Protein AF-A0A3P7LYN4-F1 (afdb_monomer)

Sequence (74 aa):
MMCLDGKCVCRESCPKSNLDHEVCGTDGRLYPSVCELRRQACLQKTTIKIDSSGFVCRKSPLARNRTIEFQSGQ

pLDDT: mean 75.86, std 14.21, range [44.31, 91.5]

Organism: Dibothriocephalus latus (NCBI:txid60516)

Secondary structure (DSSP, 8-state):
-EEETTEEE--S-----TT---EEBTTS-EESSHHHHHHHHHHTTS---B--SSSS----GGGS----------

Foldseek 3Di:
DDQDPNDDDADPDDPPDPPAPWFAWPVLDIDRHPNRQSSVCVVVVHDIDGDPVPPRHDPDCVVPDDDDDDDDDD

Radius of gyration: 17.14 Å; Cα contacts (8 Å, |Δi|>4): 81; chains: 1; bounding box: 60×28×23 Å

Structure (mmCIF, N/CA/C/O backbone):
data_AF-A0A3P7LYN4-F1
#
_entry.id   AF-A0A3P7LYN4-F1
#
loop_
_atom_site.group_PDB
_atom_site.id
_atom_site.type_symbol
_atom_site.label_atom_id
_atom_site.label_alt_id
_atom_site.label_comp_id
_atom_site.label_asym_id
_atom_site.label_entity_id
_atom_site.label_seq_id
_atom_site.pdbx_PDB_ins_code
_atom_site.Cartn_x
_atom_site.Cartn_y
_atom_site.Cartn_z
_atom_site.occupancy
_atom_site.B_iso_or_equiv
_atom_site.auth_seq_id
_atom_site.auth_comp_id
_atom_site.auth_asym_id
_atom_site.auth_atom_id
_atom_site.pdbx_PDB_model_num
ATOM 1 N N . MET A 1 1 ? -11.384 -4.517 -4.750 1.00 62.81 1 MET A N 1
ATOM 2 C CA . MET A 1 1 ? -12.458 -5.397 -4.256 1.00 62.81 1 MET A CA 1
ATOM 3 C C . MET A 1 1 ? -12.859 -6.314 -5.381 1.00 62.81 1 MET A C 1
ATOM 5 O O . MET A 1 1 ? -12.865 -5.867 -6.522 1.00 62.81 1 MET A O 1
ATOM 9 N N . MET A 1 2 ? -13.129 -7.571 -5.066 1.00 71.88 2 MET A N 1
ATOM 10 C CA . MET A 1 2 ? -13.813 -8.487 -5.971 1.00 71.88 2 MET A CA 1
ATOM 11 C C . MET A 1 2 ? -15.131 -8.854 -5.300 1.00 71.88 2 MET A C 1
ATOM 13 O O . MET A 1 2 ? -15.155 -9.095 -4.095 1.00 71.88 2 MET A O 1
ATOM 17 N N . CYS A 1 3 ? -16.221 -8.818 -6.055 1.00 77.44 3 CYS A N 1
ATOM 18 C CA . CYS A 1 3 ? -17.513 -9.278 -5.570 1.00 77.44 3 CYS A CA 1
ATOM 19 C C . CYS A 1 3 ? -17.643 -10.742 -5.975 1.00 77.44 3 CYS A C 1
ATOM 21 O O . CYS A 1 3 ? -17.735 -11.041 -7.163 1.00 77.44 3 CYS A O 1
ATOM 23 N N . LEU A 1 4 ? -17.594 -11.637 -4.996 1.00 76.31 4 LEU A N 1
ATOM 24 C CA . LEU A 1 4 ? -17.850 -13.063 -5.174 1.00 76.31 4 LEU A CA 1
ATOM 25 C C . LEU A 1 4 ? -19.107 -13.380 -4.377 1.00 76.31 4 LEU A C 1
ATOM 27 O O . LEU A 1 4 ? -19.154 -13.094 -3.182 1.00 76.31 4 LEU A O 1
ATOM 31 N N . ASP A 1 5 ? -20.128 -13.897 -5.059 1.00 80.69 5 ASP A N 1
ATOM 32 C CA . ASP A 1 5 ? -21.408 -14.279 -4.448 1.00 80.69 5 ASP A CA 1
ATOM 33 C C . ASP A 1 5 ? -22.061 -13.143 -3.627 1.00 80.69 5 ASP A C 1
A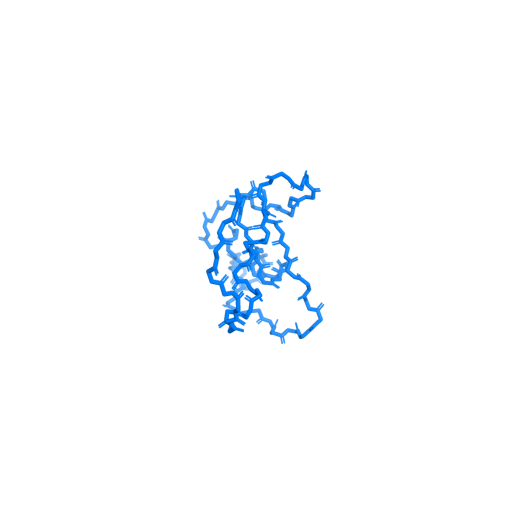TOM 35 O O . ASP A 1 5 ? -22.416 -13.287 -2.463 1.00 80.69 5 ASP A O 1
ATOM 39 N N . GLY A 1 6 ? -22.106 -11.927 -4.188 1.00 80.06 6 GLY A N 1
ATOM 40 C CA . GLY A 1 6 ? -22.671 -10.754 -3.501 1.00 80.06 6 GLY A CA 1
ATOM 41 C C . GLY A 1 6 ? -21.846 -10.225 -2.316 1.00 80.06 6 GLY A C 1
ATOM 42 O O . GLY A 1 6 ? -22.206 -9.206 -1.727 1.00 80.06 6 GLY A O 1
ATOM 43 N N . LY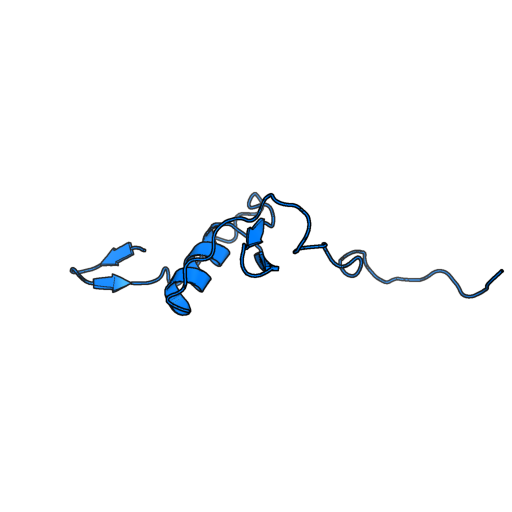S A 1 7 ? -20.709 -10.853 -1.987 1.00 78.06 7 LYS A N 1
ATOM 44 C CA . LYS A 1 7 ? -19.805 -10.422 -0.919 1.00 78.06 7 LYS A CA 1
ATOM 45 C C . LYS A 1 7 ? -18.591 -9.702 -1.496 1.00 78.06 7 LYS A C 1
ATOM 47 O O . LYS A 1 7 ? -17.826 -10.255 -2.288 1.00 78.06 7 LYS A O 1
ATOM 52 N N . CYS A 1 8 ? -18.378 -8.461 -1.062 1.00 79.88 8 CYS A N 1
ATOM 53 C CA . CYS A 1 8 ? -17.145 -7.729 -1.342 1.00 79.88 8 CYS A CA 1
ATOM 54 C C . CYS A 1 8 ? -16.001 -8.364 -0.552 1.00 79.88 8 CYS A C 1
ATOM 56 O O . CYS A 1 8 ? -15.876 -8.154 0.656 1.00 79.88 8 CYS A O 1
ATOM 58 N N . VAL A 1 9 ? -15.162 -9.132 -1.237 1.00 85.69 9 VAL A N 1
ATOM 59 C CA . VAL A 1 9 ? -13.978 -9.748 -0.649 1.00 85.69 9 VAL A CA 1
ATOM 60 C C . VAL A 1 9 ? -12.712 -9.046 -1.119 1.00 85.69 9 VAL A C 1
ATOM 62 O O . VAL A 1 9 ? -12.608 -8.483 -2.222 1.00 85.69 9 VAL A O 1
ATOM 65 N N . CYS A 1 10 ? -11.728 -9.044 -0.229 1.00 88.81 10 CYS A N 1
ATOM 66 C CA . CYS A 1 10 ? -10.389 -8.608 -0.565 1.00 88.81 10 CYS A CA 1
ATOM 67 C C . CYS A 1 10 ? -9.737 -9.650 -1.462 1.00 88.81 10 CYS A C 1
ATOM 69 O O . CYS A 1 10 ? -9.980 -10.845 -1.327 1.00 88.81 10 CYS A O 1
ATOM 71 N N . ARG A 1 11 ? -8.906 -9.183 -2.395 1.00 83.38 11 ARG A N 1
ATOM 72 C CA . ARG A 1 11 ? -8.140 -10.085 -3.249 1.00 83.38 11 ARG A CA 1
ATOM 73 C C . ARG A 1 11 ? -7.243 -10.950 -2.363 1.00 83.38 11 ARG A C 1
ATOM 75 O O . ARG A 1 11 ? -6.461 -10.414 -1.581 1.00 83.38 11 ARG A O 1
ATOM 82 N N . GLU A 1 12 ? -7.345 -12.263 -2.510 1.00 82.25 12 GLU A N 1
ATOM 83 C CA . GLU A 1 12 ? -6.609 -13.203 -1.663 1.00 82.25 12 GLU A CA 1
ATOM 84 C C . GLU A 1 12 ? -5.111 -13.169 -1.956 1.00 82.25 12 GLU A C 1
ATOM 86 O O . GLU A 1 12 ? -4.302 -13.136 -1.027 1.00 82.25 12 GLU A O 1
ATOM 91 N N . SER A 1 13 ? -4.748 -13.072 -3.239 1.00 83.12 13 SER A N 1
ATOM 92 C CA . SER A 1 13 ? -3.359 -13.043 -3.684 1.00 83.12 13 SER A CA 1
ATOM 93 C C . SER A 1 13 ? -3.159 -12.168 -4.922 1.00 83.12 13 SER A C 1
ATOM 95 O O . SER A 1 13 ? -4.057 -12.024 -5.754 1.00 83.12 13 SER A O 1
ATOM 97 N N . CYS A 1 14 ? -1.980 -11.562 -5.036 1.00 85.19 14 CYS A N 1
ATOM 98 C CA . CYS A 1 14 ? -1.587 -10.730 -6.169 1.00 85.19 14 CYS A CA 1
ATOM 99 C C . CYS A 1 14 ? -0.601 -11.491 -7.061 1.00 85.19 14 CYS A C 1
ATOM 101 O O . CYS A 1 14 ? 0.329 -12.099 -6.527 1.00 85.19 14 CYS A O 1
ATOM 103 N N . PRO A 1 15 ? -0.770 -11.465 -8.397 1.00 81.94 15 PRO A N 1
ATOM 104 C CA . PRO A 1 15 ? 0.231 -12.030 -9.289 1.00 81.94 15 PRO A CA 1
ATOM 105 C C . PRO A 1 15 ? 1.555 -11.295 -9.069 1.00 81.94 15 PRO A C 1
ATOM 107 O O . PRO A 1 15 ? 1.589 -10.066 -9.035 1.00 81.94 15 PRO A O 1
ATOM 110 N N . LYS A 1 16 ? 2.641 -12.053 -8.887 1.00 71.56 16 LYS A N 1
ATOM 111 C CA . LYS A 1 16 ? 3.998 -11.502 -8.830 1.00 71.56 16 LYS A CA 1
ATOM 112 C C . LYS A 1 16 ? 4.462 -11.226 -10.255 1.00 71.56 16 LYS A C 1
ATOM 114 O O . LYS A 1 16 ? 5.221 -12.000 -10.832 1.00 71.56 16 LYS A O 1
ATOM 119 N N . SER A 1 17 ? 3.939 -10.170 -10.860 1.00 67.44 17 SER A N 1
ATOM 120 C CA . SER A 1 17 ? 4.417 -9.713 -12.157 1.00 67.44 17 SER A CA 1
ATOM 121 C C . SER A 1 17 ? 5.770 -9.033 -11.945 1.00 67.44 17 SER A C 1
ATOM 123 O O . SER A 1 17 ? 5.858 -8.054 -11.215 1.00 67.44 17 SER A O 1
ATOM 125 N N . ASN A 1 18 ? 6.823 -9.502 -12.622 1.00 60.28 18 ASN A N 1
ATOM 126 C CA . ASN A 1 18 ? 8.141 -8.838 -12.630 1.00 60.28 18 ASN A CA 1
ATOM 127 C C . ASN A 1 18 ? 8.106 -7.408 -13.222 1.00 60.28 18 ASN A C 1
ATOM 129 O O . ASN A 1 18 ? 9.123 -6.724 -13.245 1.00 60.28 18 ASN A O 1
ATOM 133 N N . LEU A 1 19 ? 6.949 -6.976 -13.730 1.00 61.38 19 LEU A N 1
ATOM 134 C CA . LEU A 1 19 ? 6.699 -5.657 -14.309 1.00 61.38 19 LEU A CA 1
ATOM 135 C C . LEU A 1 19 ? 6.060 -4.674 -13.322 1.00 61.38 19 LEU A C 1
ATOM 137 O O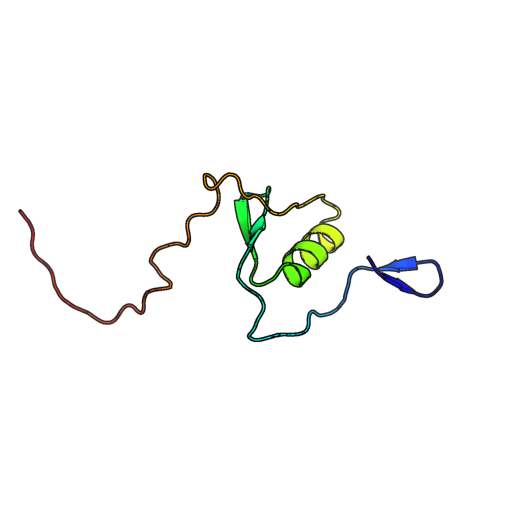 . LEU A 1 19 ? 5.958 -3.489 -13.635 1.00 61.38 19 LEU A O 1
ATOM 141 N N . ASP A 1 20 ? 5.593 -5.136 -12.160 1.00 67.25 20 ASP A N 1
ATOM 142 C CA . ASP A 1 20 ? 4.990 -4.235 -11.188 1.00 67.25 20 ASP A CA 1
ATOM 143 C C . ASP A 1 20 ? 6.088 -3.429 -10.487 1.00 67.25 20 ASP A C 1
ATOM 145 O O . ASP A 1 20 ? 6.911 -3.959 -9.741 1.00 67.25 20 ASP A O 1
ATOM 149 N N . HIS A 1 21 ? 6.098 -2.125 -10.755 1.00 74.31 21 HIS A N 1
ATOM 150 C CA . HIS A 1 21 ? 6.970 -1.187 -10.068 1.00 74.31 21 HIS A CA 1
ATOM 151 C C . HIS A 1 21 ? 6.449 -0.949 -8.646 1.00 74.31 21 HIS A C 1
ATOM 153 O O . HIS A 1 21 ? 5.241 -0.825 -8.422 1.00 74.31 21 HIS A O 1
ATOM 159 N N . GLU A 1 22 ? 7.367 -0.852 -7.688 1.00 85.56 22 GLU A N 1
ATOM 160 C CA . GLU A 1 22 ? 7.045 -0.480 -6.314 1.00 85.56 22 GLU A CA 1
ATOM 161 C C . GLU A 1 22 ? 6.325 0.877 -6.258 1.00 85.56 22 GLU A C 1
ATOM 163 O O . GLU A 1 22 ? 6.717 1.834 -6.927 1.00 85.56 22 GLU A O 1
ATOM 168 N N . VAL A 1 23 ? 5.287 0.970 -5.426 1.00 86.94 23 VAL A N 1
ATOM 169 C CA . VAL A 1 23 ? 4.464 2.175 -5.276 1.00 86.94 23 VAL A CA 1
ATOM 170 C C . VAL A 1 23 ? 4.454 2.666 -3.837 1.00 86.94 23 VAL A C 1
ATOM 172 O O . VAL A 1 23 ? 4.405 1.879 -2.894 1.00 86.94 23 VAL A O 1
ATOM 175 N N . CYS A 1 24 ? 4.469 3.982 -3.655 1.00 88.69 24 CYS A N 1
ATOM 176 C CA . CYS A 1 24 ? 4.245 4.594 -2.351 1.00 88.69 24 CYS A CA 1
ATOM 177 C C . CYS A 1 24 ? 2.746 4.703 -2.077 1.00 88.69 24 CYS A C 1
ATOM 179 O O . CYS A 1 24 ? 1.985 5.101 -2.957 1.00 88.69 24 CYS A O 1
ATOM 181 N N . GLY A 1 25 ? 2.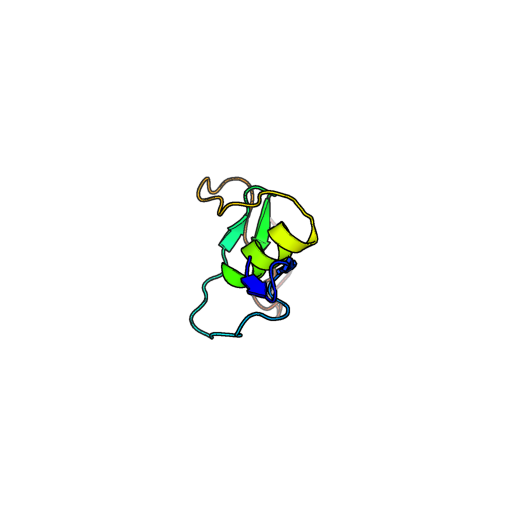312 4.357 -0.869 1.00 89.19 25 GLY A N 1
ATOM 182 C CA . GLY A 1 25 ? 0.959 4.614 -0.395 1.00 89.19 25 GLY A CA 1
ATOM 183 C C . GLY A 1 25 ? 0.839 5.958 0.327 1.00 89.19 25 GLY A C 1
ATOM 184 O O . GLY A 1 25 ? 1.791 6.417 0.946 1.00 89.19 25 GLY A O 1
ATOM 185 N N . THR A 1 26 ? -0.362 6.536 0.361 1.00 89.44 26 THR A N 1
ATOM 186 C CA . THR A 1 26 ? -0.711 7.727 1.175 1.00 89.44 26 THR A CA 1
ATOM 187 C C . THR A 1 26 ? -0.610 7.499 2.680 1.00 89.44 26 THR A C 1
ATOM 189 O O . THR A 1 26 ? -0.638 8.442 3.457 1.00 89.44 26 THR A O 1
ATOM 192 N N . ASP A 1 27 ? -0.480 6.239 3.081 1.00 86.88 27 ASP A N 1
ATOM 193 C CA . ASP A 1 27 ? -0.153 5.785 4.435 1.00 86.88 27 ASP A CA 1
ATOM 194 C C . ASP A 1 27 ? 1.367 5.851 4.728 1.00 86.88 27 ASP A C 1
ATOM 196 O O . ASP A 1 27 ? 1.819 5.514 5.816 1.00 86.88 27 ASP A O 1
ATOM 200 N N . GLY A 1 28 ? 2.188 6.280 3.761 1.00 85.75 28 GLY A N 1
ATOM 201 C CA . GLY A 1 28 ? 3.641 6.397 3.914 1.00 85.75 28 GLY A CA 1
ATOM 202 C C . GLY A 1 28 ? 4.406 5.079 3.807 1.00 85.75 28 GLY A C 1
ATOM 203 O O . GLY A 1 28 ? 5.617 5.041 4.013 1.00 85.75 28 GLY A O 1
ATOM 204 N N . ARG A 1 29 ? 3.719 3.985 3.469 1.00 86.38 29 ARG A N 1
ATOM 205 C CA . ARG A 1 29 ? 4.325 2.669 3.247 1.00 86.38 29 ARG A CA 1
ATOM 206 C C . ARG A 1 29 ? 4.608 2.422 1.775 1.00 86.38 29 ARG A C 1
ATOM 208 O O . ARG A 1 29 ? 3.817 2.784 0.905 1.00 86.38 29 ARG A O 1
ATOM 215 N N . LEU A 1 30 ? 5.717 1.740 1.512 1.00 85.69 30 LEU A N 1
ATOM 216 C CA . LEU A 1 30 ? 6.053 1.231 0.190 1.00 85.69 30 LEU A CA 1
ATOM 217 C C . LEU A 1 30 ? 5.386 -0.129 -0.022 1.00 85.69 30 LEU A C 1
ATOM 219 O O . LEU A 1 30 ? 5.487 -1.017 0.824 1.00 85.69 30 LEU A O 1
ATOM 223 N N . TYR A 1 31 ? 4.722 -0.288 -1.158 1.00 87.62 31 TYR A N 1
ATOM 224 C CA . TYR A 1 31 ? 4.077 -1.526 -1.564 1.00 87.62 31 TYR A CA 1
ATOM 225 C C . TYR A 1 31 ? 4.781 -2.077 -2.804 1.00 87.62 31 TYR A C 1
ATOM 227 O O . TYR A 1 31 ? 5.089 -1.309 -3.717 1.00 87.62 31 TYR A O 1
ATOM 235 N N . PRO A 1 32 ? 4.995 -3.400 -2.887 1.00 85.38 32 PRO A N 1
ATOM 236 C CA . PRO A 1 32 ? 5.681 -4.017 -4.022 1.00 85.38 32 PRO A CA 1
ATOM 237 C C . PRO A 1 32 ? 4.920 -3.846 -5.342 1.00 85.38 32 PRO A C 1
ATOM 239 O O . PRO A 1 32 ? 5.513 -3.923 -6.411 1.00 85.38 32 PRO A O 1
ATOM 242 N N . SER A 1 33 ? 3.604 -3.618 -5.287 1.00 88.00 33 SER A N 1
ATOM 243 C CA . SER A 1 33 ? 2.762 -3.415 -6.467 1.00 88.00 33 SER A CA 1
ATOM 244 C C . SER A 1 33 ? 1.479 -2.672 -6.100 1.00 88.00 33 SER A C 1
ATOM 246 O O . SER A 1 33 ? 1.010 -2.735 -4.958 1.00 88.00 33 SER A O 1
ATOM 248 N N . VAL A 1 34 ? 0.818 -2.074 -7.096 1.00 87.94 34 VAL A N 1
ATOM 249 C CA . VAL A 1 34 ? -0.525 -1.477 -6.936 1.00 87.94 34 VAL A CA 1
ATOM 250 C C . VAL A 1 34 ? -1.539 -2.508 -6.431 1.00 87.94 34 VAL A C 1
ATOM 252 O O . VAL A 1 34 ? 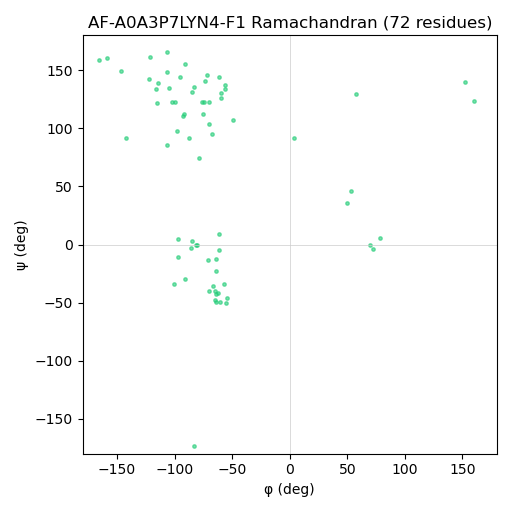-2.445 -2.183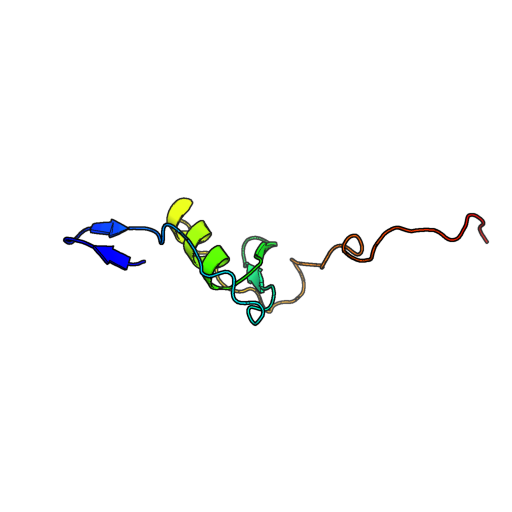 -5.660 1.00 87.94 34 VAL A O 1
ATOM 255 N N . CYS A 1 35 ? -1.388 -3.766 -6.849 1.00 89.50 35 CYS A N 1
ATOM 256 C CA . CYS A 1 35 ? -2.236 -4.854 -6.384 1.00 89.50 35 CYS A CA 1
ATOM 257 C C . CYS A 1 35 ? -2.137 -5.057 -4.865 1.00 89.50 35 CYS A C 1
ATOM 259 O O . CYS A 1 35 ? -3.164 -5.112 -4.187 1.00 89.50 35 CYS A O 1
ATOM 261 N N . GLU A 1 36 ? -0.914 -5.132 -4.338 1.00 90.06 36 GLU A N 1
ATOM 262 C CA . GLU A 1 36 ? -0.648 -5.321 -2.909 1.00 90.06 36 GLU A CA 1
ATOM 2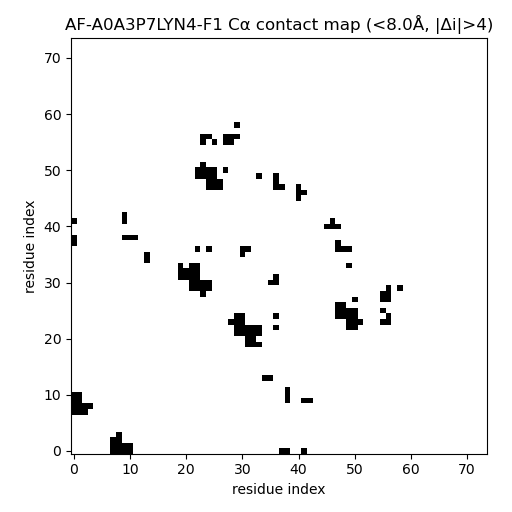63 C C . GLU A 1 36 ? -1.134 -4.124 -2.092 1.00 90.06 36 GLU A C 1
ATOM 265 O O . GLU A 1 36 ? -1.796 -4.316 -1.075 1.00 90.06 36 GLU A O 1
ATOM 270 N N . LEU A 1 37 ? -0.941 -2.898 -2.593 1.00 91.12 37 LEU A N 1
ATOM 271 C CA . LEU A 1 37 ? -1.510 -1.693 -1.984 1.00 91.12 37 LEU A CA 1
ATOM 272 C C . LEU A 1 37 ? -3.035 -1.803 -1.839 1.00 91.12 37 LEU A C 1
ATOM 274 O O . LEU A 1 37 ? -3.582 -1.611 -0.754 1.00 91.12 37 LEU A O 1
ATOM 278 N N . ARG A 1 38 ? -3.741 -2.172 -2.915 1.00 89.19 38 ARG A N 1
ATOM 279 C CA . ARG A 1 38 ? -5.209 -2.313 -2.904 1.00 89.19 38 ARG A CA 1
ATOM 280 C C . ARG A 1 38 ? -5.689 -3.457 -2.014 1.00 89.19 38 ARG A C 1
ATOM 282 O O . ARG A 1 38 ? -6.751 -3.352 -1.400 1.00 89.19 38 ARG A O 1
ATOM 289 N N . ARG A 1 39 ? -4.941 -4.559 -1.966 1.00 90.25 39 ARG A N 1
ATOM 290 C CA . ARG A 1 39 ? -5.225 -5.700 -1.091 1.00 90.25 39 ARG A CA 1
ATOM 291 C C . ARG A 1 39 ? -5.118 -5.285 0.370 1.00 90.25 39 ARG A C 1
ATOM 293 O O . ARG A 1 39 ? -6.063 -5.511 1.118 1.00 90.25 39 ARG A O 1
ATOM 300 N N . GLN A 1 40 ? -4.032 -4.616 0.743 1.00 91.25 40 GLN A N 1
ATOM 301 C CA . GLN A 1 40 ? -3.810 -4.130 2.102 1.00 91.25 40 GLN A CA 1
ATOM 302 C C . GLN A 1 40 ? -4.836 -3.077 2.515 1.00 91.25 40 GLN A C 1
ATOM 304 O O . GLN A 1 40 ? -5.392 -3.181 3.604 1.00 91.25 40 GLN A O 1
ATOM 309 N N . ALA A 1 41 ? -5.168 -2.135 1.628 1.00 91.50 41 ALA A N 1
ATOM 310 C CA . ALA A 1 41 ? -6.248 -1.172 1.847 1.00 91.50 41 ALA A CA 1
ATOM 311 C C . ALA A 1 41 ? -7.573 -1.879 2.183 1.00 91.50 41 ALA A C 1
ATOM 313 O O . ALA A 1 41 ? -8.241 -1.555 3.162 1.00 91.50 41 ALA A O 1
ATOM 314 N N . CYS A 1 42 ? -7.915 -2.915 1.412 1.00 90.75 42 CYS A N 1
ATOM 315 C CA . CYS A 1 42 ? -9.120 -3.701 1.645 1.00 90.75 42 CYS A CA 1
ATOM 316 C C . CYS A 1 42 ? -9.077 -4.472 2.975 1.00 90.75 42 CYS A C 1
ATOM 318 O O . CYS A 1 42 ? -10.036 -4.409 3.741 1.00 90.75 42 CYS A O 1
ATOM 320 N N . LEU A 1 43 ? -7.975 -5.175 3.265 1.00 89.81 43 LEU A N 1
ATOM 321 C CA . LEU A 1 43 ? -7.820 -5.980 4.483 1.00 89.81 43 LEU A CA 1
ATOM 322 C C . LEU A 1 43 ? -7.887 -5.121 5.748 1.00 89.81 43 LEU A C 1
ATOM 324 O O . LEU A 1 43 ? -8.551 -5.484 6.714 1.00 89.81 43 LEU A O 1
ATOM 328 N N . GLN A 1 44 ? -7.244 -3.957 5.713 1.00 90.12 44 GLN A N 1
ATOM 329 C CA . GLN A 1 44 ? -7.243 -2.991 6.807 1.00 90.12 44 GLN A CA 1
ATOM 330 C C . GLN A 1 44 ? -8.511 -2.120 6.839 1.00 90.12 44 GLN A C 1
ATOM 332 O O . GLN A 1 44 ? -8.638 -1.267 7.713 1.00 90.12 44 GLN A O 1
ATOM 337 N N . LYS A 1 45 ? -9.449 -2.309 5.896 1.00 88.56 45 LYS A N 1
ATOM 338 C CA . LYS A 1 45 ? -10.663 -1.490 5.728 1.00 88.56 45 LYS A CA 1
ATOM 339 C C . LYS A 1 45 ? -10.373 0.017 5.711 1.00 88.56 45 LYS A C 1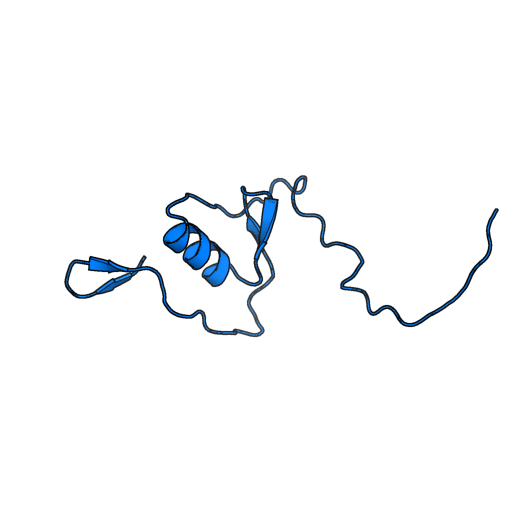
ATOM 341 O O . LYS A 1 45 ? -11.162 0.817 6.205 1.00 88.56 45 LYS A O 1
ATOM 346 N N . THR A 1 46 ? -9.242 0.401 5.126 1.00 90.12 46 THR A N 1
ATOM 347 C CA . THR A 1 46 ? -8.810 1.795 5.001 1.00 90.12 46 THR A CA 1
ATOM 348 C C . THR A 1 46 ? -8.625 2.172 3.535 1.00 90.12 46 THR A C 1
ATOM 350 O O . THR A 1 46 ? -8.506 1.321 2.653 1.00 90.12 46 THR A O 1
ATOM 353 N N . THR A 1 47 ? -8.608 3.471 3.254 1.00 89.38 47 THR A N 1
ATOM 354 C CA . THR A 1 47 ? -8.382 3.987 1.905 1.00 89.38 47 THR A CA 1
ATOM 355 C C . THR A 1 47 ? -6.920 4.378 1.752 1.00 89.38 47 THR A C 1
ATOM 357 O O . THR A 1 47 ? -6.522 5.479 2.117 1.00 89.38 47 THR A O 1
ATOM 360 N N . ILE A 1 48 ? -6.126 3.478 1.173 1.00 90.69 48 ILE A N 1
ATOM 361 C CA . ILE A 1 48 ? -4.740 3.759 0.787 1.00 90.69 48 ILE A CA 1
ATOM 362 C C . ILE A 1 48 ? -4.746 4.059 -0.705 1.00 90.69 48 ILE A C 1
ATOM 364 O O . ILE A 1 48 ? -5.212 3.247 -1.509 1.00 90.69 48 ILE A O 1
ATOM 368 N N . LYS A 1 49 ? -4.259 5.238 -1.076 1.00 90.31 49 LYS A N 1
ATOM 369 C CA . LYS A 1 49 ? -4.053 5.632 -2.472 1.00 90.31 49 LYS A CA 1
ATOM 370 C C . LYS A 1 49 ? -2.564 5.624 -2.773 1.00 90.31 49 LYS A C 1
ATOM 372 O O . LYS A 1 49 ? -1.754 5.553 -1.857 1.00 90.31 49 LYS A O 1
ATOM 377 N N . ILE A 1 50 ? -2.212 5.666 -4.051 1.00 88.94 50 ILE A N 1
ATOM 378 C CA . ILE A 1 50 ? -0.818 5.874 -4.439 1.00 88.94 50 ILE A CA 1
ATOM 379 C C . ILE A 1 50 ? -0.473 7.322 -4.094 1.00 88.94 50 ILE A C 1
ATOM 381 O O . ILE A 1 50 ? -1.164 8.235 -4.544 1.00 88.94 50 ILE A O 1
ATOM 385 N N . ASP A 1 51 ? 0.555 7.515 -3.278 1.00 87.38 51 ASP A N 1
ATOM 386 C CA . ASP A 1 51 ? 1.101 8.832 -2.983 1.00 87.38 51 ASP A CA 1
ATOM 387 C C . ASP A 1 51 ? 2.226 9.139 -3.967 1.00 87.38 51 ASP A C 1
ATOM 389 O O . ASP A 1 51 ? 3.270 8.489 -3.981 1.00 87.38 51 ASP A O 1
ATOM 393 N N . SER A 1 52 ? 1.986 10.122 -4.827 1.00 78.19 52 SER A N 1
ATOM 394 C CA . SER A 1 52 ? 2.980 10.647 -5.770 1.00 78.19 52 SER A CA 1
ATOM 395 C C . SER A 1 52 ? 3.666 11.906 -5.236 1.00 78.19 52 SER A C 1
ATOM 397 O O . SER A 1 52 ? 4.465 12.516 -5.938 1.00 78.19 52 SER A O 1
ATOM 399 N N . SER A 1 53 ? 3.360 12.292 -3.994 1.00 72.75 53 SER A N 1
ATOM 400 C CA . SER A 1 53 ? 3.807 13.529 -3.353 1.00 72.75 53 SER A CA 1
ATOM 401 C C . SER A 1 53 ? 5.302 13.502 -3.005 1.00 72.75 53 SER A C 1
ATOM 403 O O . SER A 1 53 ? 5.883 14.537 -2.694 1.00 72.75 53 SER A O 1
ATOM 405 N N . GLY A 1 54 ? 5.946 12.327 -3.050 1.00 62.47 54 GLY A N 1
ATOM 406 C CA . GLY A 1 54 ? 7.405 12.162 -2.966 1.00 62.47 54 GLY A CA 1
ATOM 407 C C . GLY A 1 54 ? 8.023 12.407 -1.583 1.00 62.47 54 GLY A C 1
ATOM 408 O O . GLY A 1 54 ? 9.220 12.194 -1.407 1.00 62.47 54 GLY A O 1
ATOM 409 N N . PHE A 1 55 ? 7.225 12.818 -0.593 1.00 64.69 55 PHE A N 1
ATOM 410 C CA . PHE A 1 55 ? 7.709 13.205 0.735 1.00 64.69 55 PHE A CA 1
ATOM 411 C C . PHE A 1 55 ? 7.754 12.054 1.749 1.00 64.69 55 PHE A C 1
ATOM 413 O O . PHE A 1 55 ? 8.600 12.077 2.641 1.00 64.69 55 PHE A O 1
ATOM 420 N N . VAL A 1 56 ? 6.872 11.053 1.633 1.00 69.56 56 VAL A N 1
ATOM 421 C CA . VAL A 1 56 ? 6.637 10.087 2.728 1.00 69.56 56 VAL A CA 1
ATOM 422 C C . VAL A 1 56 ? 7.359 8.751 2.520 1.00 69.56 56 VAL A C 1
ATOM 424 O O . VAL A 1 56 ? 7.865 8.164 3.472 1.00 69.56 56 VAL A O 1
ATOM 427 N N . CYS A 1 57 ? 7.498 8.292 1.276 1.00 70.12 57 CYS A N 1
ATOM 428 C CA . CYS A 1 57 ? 8.171 7.031 0.970 1.00 70.12 57 CYS A CA 1
ATOM 429 C C . CYS A 1 57 ? 9.544 7.268 0.345 1.00 70.12 57 CYS A C 1
ATOM 431 O O . CYS A 1 57 ? 9.707 7.237 -0.876 1.00 70.12 57 CYS A O 1
ATOM 433 N N . ARG A 1 58 ? 10.573 7.450 1.171 1.00 65.12 58 ARG A N 1
ATOM 434 C CA . ARG A 1 58 ? 11.941 7.232 0.694 1.00 65.12 58 ARG A CA 1
ATOM 435 C C . ARG A 1 58 ? 12.184 5.731 0.628 1.00 65.12 58 ARG A C 1
ATOM 437 O O . ARG A 1 58 ? 12.097 5.053 1.649 1.00 65.12 58 ARG A O 1
ATOM 444 N N . LYS A 1 59 ? 12.541 5.224 -0.558 1.00 59.25 59 LYS A N 1
ATOM 445 C CA . LYS A 1 59 ? 13.273 3.958 -0.690 1.00 59.25 59 LYS A CA 1
ATOM 446 C C . LYS A 1 59 ? 14.443 4.055 0.277 1.00 59.25 59 LYS A C 1
ATOM 448 O O . LYS A 1 59 ? 15.349 4.862 0.065 1.00 59.25 59 LYS A O 1
ATOM 453 N N . SER A 1 60 ? 14.390 3.332 1.387 1.00 51.34 60 SER A N 1
ATOM 454 C CA . SER A 1 60 ? 15.531 3.293 2.282 1.00 51.34 60 SER A CA 1
ATOM 455 C C . SER A 1 60 ? 16.728 2.821 1.444 1.00 51.34 60 SER A C 1
ATOM 457 O O . SER A 1 60 ? 16.594 1.858 0.683 1.00 51.34 60 SER A O 1
ATOM 459 N N . PRO A 1 61 ? 17.902 3.469 1.534 1.00 58.06 61 PR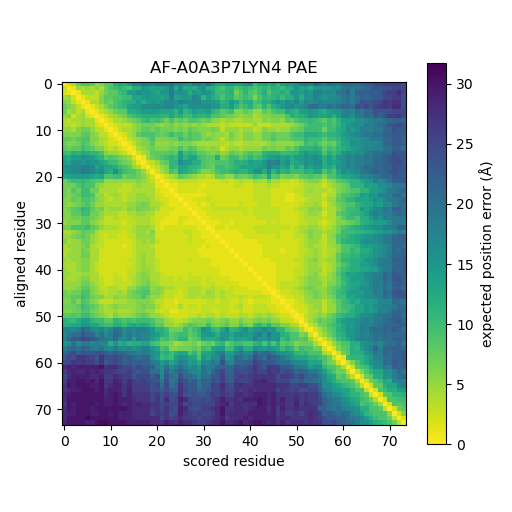O A N 1
ATOM 460 C CA . PRO A 1 61 ? 19.096 3.068 0.784 1.00 58.06 61 PRO A CA 1
ATOM 461 C C . PRO A 1 61 ? 19.595 1.645 1.123 1.00 58.06 61 PRO A C 1
ATOM 463 O O . PRO A 1 61 ? 20.657 1.238 0.670 1.00 58.06 61 PRO A O 1
ATOM 466 N N . LEU A 1 62 ? 18.834 0.862 1.896 1.00 57.44 62 LEU A N 1
ATOM 467 C CA . LEU A 1 62 ? 19.135 -0.505 2.305 1.00 57.44 62 LEU A CA 1
ATOM 468 C C . LEU A 1 62 ? 18.708 -1.583 1.293 1.00 57.44 62 LEU A C 1
ATOM 470 O O . LEU A 1 62 ? 19.040 -2.743 1.505 1.00 57.44 62 LEU A O 1
ATOM 474 N N . ALA A 1 63 ? 18.056 -1.230 0.179 1.00 55.09 63 ALA A N 1
ATOM 475 C CA . ALA A 1 63 ? 17.958 -2.124 -0.985 1.00 55.09 63 ALA A CA 1
ATOM 476 C C . ALA A 1 63 ? 19.185 -2.027 -1.917 1.00 55.09 63 ALA A C 1
ATOM 478 O O . ALA A 1 63 ? 19.236 -2.696 -2.945 1.00 55.09 63 ALA A O 1
ATOM 479 N N . ARG A 1 64 ? 20.195 -1.222 -1.554 1.00 55.91 64 ARG A N 1
ATOM 480 C CA . ARG A 1 64 ? 21.543 -1.352 -2.103 1.00 55.91 64 ARG A CA 1
ATOM 481 C C . ARG A 1 64 ? 22.283 -2.355 -1.226 1.00 55.91 64 ARG A C 1
ATOM 483 O O . ARG A 1 64 ? 22.789 -1.992 -0.169 1.00 55.91 64 ARG A O 1
ATOM 490 N N . ASN A 1 65 ? 22.221 -3.626 -1.623 1.00 48.50 65 ASN A N 1
ATOM 491 C CA . ASN A 1 65 ? 23.255 -4.637 -1.398 1.00 48.50 65 ASN A CA 1
ATOM 492 C C . ASN A 1 65 ? 24.436 -4.127 -0.545 1.00 48.50 65 ASN A C 1
ATOM 494 O O . ASN A 1 65 ? 25.403 -3.567 -1.060 1.00 48.50 65 ASN A O 1
ATOM 498 N N . ARG A 1 66 ? 24.340 -4.319 0.780 1.00 63.56 66 ARG A N 1
ATOM 499 C CA . ARG A 1 66 ? 25.476 -4.166 1.694 1.00 63.56 66 ARG A CA 1
ATOM 500 C C . ARG A 1 66 ? 26.468 -5.280 1.400 1.00 63.56 66 ARG A C 1
ATOM 502 O O . ARG A 1 66 ? 26.372 -6.368 1.962 1.00 63.56 66 ARG A O 1
ATOM 509 N N . THR A 1 67 ? 27.453 -4.988 0.567 1.00 53.31 67 THR A N 1
ATOM 510 C CA . THR A 1 67 ? 28.758 -5.642 0.652 1.00 53.31 67 THR A CA 1
ATOM 511 C C . THR A 1 67 ? 29.843 -4.607 0.340 1.00 53.31 67 THR A C 1
ATOM 513 O O . THR A 1 67 ? 30.148 -4.361 -0.816 1.00 53.31 67 THR A O 1
ATOM 516 N N . ILE A 1 68 ? 30.295 -3.988 1.443 1.00 65.38 68 ILE A N 1
ATOM 517 C CA . ILE A 1 68 ? 31.633 -3.487 1.832 1.00 65.38 68 ILE A CA 1
ATOM 518 C C . ILE A 1 68 ? 32.354 -2.447 0.952 1.00 65.38 68 ILE A C 1
ATOM 520 O O . ILE A 1 68 ? 32.483 -2.642 -0.243 1.00 65.38 68 ILE A O 1
ATOM 524 N N . GLU A 1 69 ? 32.808 -1.370 1.618 1.00 47.31 69 GLU A N 1
ATOM 525 C CA . GLU A 1 69 ? 34.066 -0.577 1.514 1.00 47.31 69 GLU A CA 1
ATOM 526 C C . GLU A 1 69 ? 33.736 0.793 2.170 1.00 47.31 69 GLU A C 1
ATOM 528 O O . GLU A 1 69 ? 32.783 1.442 1.749 1.00 47.31 69 GLU A O 1
ATOM 533 N N . PHE A 1 70 ? 34.363 1.385 3.185 1.00 47.97 70 PHE A N 1
ATOM 534 C CA . PHE A 1 70 ? 35.348 1.071 4.221 1.00 47.97 70 PHE A CA 1
ATOM 535 C C . PHE A 1 70 ? 35.240 2.265 5.217 1.00 47.97 70 PHE A C 1
ATOM 537 O O . PHE A 1 70 ? 34.728 3.329 4.858 1.00 47.97 70 PHE A O 1
ATOM 544 N N . GLN A 1 71 ? 35.660 2.120 6.475 1.00 57.66 71 GLN A N 1
ATOM 545 C CA . GLN A 1 71 ? 35.722 3.236 7.437 1.00 57.66 71 GLN A CA 1
ATOM 546 C C . GLN A 1 71 ? 36.688 4.337 6.961 1.00 57.66 71 GLN A C 1
ATOM 548 O O . GLN A 1 71 ? 37.769 4.004 6.483 1.00 57.66 71 GLN A O 1
ATOM 553 N N . SER A 1 72 ? 36.365 5.609 7.224 1.00 51.56 72 SER A N 1
ATOM 554 C CA . SER A 1 72 ? 37.235 6.634 7.857 1.00 51.56 72 SER A CA 1
ATOM 555 C C . SER A 1 72 ? 36.861 8.046 7.399 1.00 51.56 72 SER A C 1
ATOM 557 O O . SER A 1 72 ? 36.483 8.257 6.253 1.00 51.56 72 SER A O 1
ATOM 559 N N . GLY A 1 73 ? 36.883 8.982 8.348 1.00 52.03 73 GLY A N 1
ATOM 560 C CA . GLY A 1 73 ? 36.224 10.281 8.248 1.00 52.03 73 GLY A CA 1
ATOM 561 C C . GLY A 1 73 ? 36.961 11.394 7.510 1.00 52.03 73 GLY A C 1
ATOM 562 O O . GLY A 1 73 ? 38.036 11.207 6.947 1.00 52.03 73 GLY A O 1
ATOM 563 N N . GLN A 1 74 ? 36.343 12.570 7.600 1.00 44.31 74 GLN A N 1
ATOM 564 C CA . GLN A 1 74 ? 36.966 13.885 7.694 1.00 44.31 74 GLN A CA 1
ATOM 565 C C . GLN A 1 74 ? 35.981 14.821 8.402 1.00 44.31 74 GLN A C 1
ATOM 567 O O . GLN A 1 74 ? 34.760 14.634 8.186 1.00 44.31 74 GLN A O 1
#

Nearest PDB structures (foldseek):
  2b0u-assembly1_D  TM=8.652E-01  e=6.420E-03  Homo sapiens
  2b0u-assembly1_C  TM=8.748E-01  e=1.911E-02  Homo sapiens
  6maa-assembly1_A  TM=8.293E-01  e=3.778E-02  Mus musculus
  2p6a-assembly1_D  TM=6.885E-01  e=2.046E-02  Homo sapiens
  1ds3-assembly1_I  TM=7.791E-01  e=3.529E-02  Meleagris gallopavo

Mean predicted aligned error: 11.44 Å

InterPro domains:
  IPR002350 Kazal domain [PF07648] (10-54)
  IPR002350 Kazal domain [PS51465] (1-59)
  IPR002350 Kazal domain [SM00280] (9-57)
  IPR036058 Kazal domain superfamily [SSF100895] (2-54)
  IPR050653 Protease Inhibitors and Growth Factor Antagonists [PTHR10913] (7-56)

Solvent-accessible surface area (backbone atoms only — not comparable to full-atom values): 4884 Å² total; per-residue (Å²): 120,44,74,56,94,92,38,81,37,56,61,90,75,67,85,86,53,95,78,52,59,70,36,31,28,65,80,42,44,77,25,69,20,69,59,51,39,51,29,49,18,48,72,71,73,46,92,53,46,79,39,84,79,75,76,63,49,71,81,63,78,74,80,56,78,89,74,87,89,78,94,81,91,131